Protein AF-A0AA42L3H1-F1 (afdb_monomer_lite)

Structure (mmCIF, N/CA/C/O backbone):
data_AF-A0AA42L3H1-F1
#
_entry.id   AF-A0AA42L3H1-F1
#
loop_
_atom_site.group_PDB
_atom_site.id
_atom_site.type_symbol
_atom_site.label_atom_id
_atom_site.label_alt_id
_atom_site.label_comp_id
_atom_site.label_asym_id
_atom_site.label_entity_id
_atom_site.label_seq_id
_atom_site.pdbx_PDB_ins_code
_atom_site.Cartn_x
_atom_site.Cartn_y
_atom_site.Cartn_z
_atom_site.occupancy
_atom_site.B_iso_or_equiv
_atom_site.auth_seq_id
_atom_site.auth_comp_id
_atom_site.auth_asym_id
_atom_site.auth_atom_id
_atom_site.pdbx_PDB_model_num
ATOM 1 N N . MET A 1 1 ? 10.036 17.882 -21.031 1.00 54.06 1 MET A N 1
ATOM 2 C CA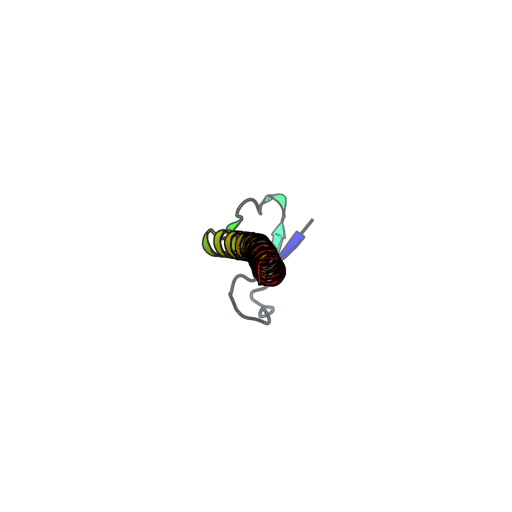 . MET A 1 1 ? 10.582 17.281 -19.788 1.00 54.06 1 MET A CA 1
ATOM 3 C C . MET A 1 1 ? 11.018 15.865 -20.127 1.00 54.06 1 MET A C 1
ATOM 5 O O . MET A 1 1 ? 10.333 15.245 -20.929 1.00 54.06 1 MET A O 1
ATOM 9 N N . LYS A 1 2 ? 12.157 15.387 -19.613 1.00 57.66 2 LYS A N 1
ATOM 10 C CA . LYS A 1 2 ? 12.681 14.034 -19.875 1.00 57.66 2 LYS A CA 1
ATOM 11 C C . LYS A 1 2 ? 12.799 13.289 -18.550 1.00 57.66 2 LYS A C 1
ATOM 13 O O . LYS A 1 2 ? 13.206 13.904 -17.565 1.00 57.66 2 LYS A O 1
ATOM 18 N N . VAL A 1 3 ? 12.426 12.016 -18.528 1.00 64.88 3 VAL A N 1
ATOM 19 C CA . VAL A 1 3 ? 12.595 11.123 -17.371 1.00 64.88 3 VAL A CA 1
ATOM 20 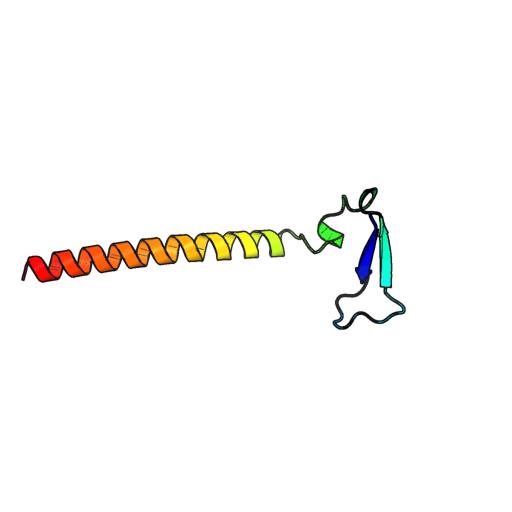C C . VAL A 1 3 ? 13.591 10.040 -17.727 1.00 64.88 3 VAL A C 1
ATOM 22 O O . VAL A 1 3 ? 13.649 9.577 -18.865 1.00 64.88 3 VAL A O 1
ATOM 25 N N . LEU A 1 4 ? 14.385 9.675 -16.733 1.00 66.44 4 LEU A N 1
ATOM 26 C CA . LEU A 1 4 ? 15.348 8.596 -16.819 1.00 66.44 4 LEU A CA 1
ATOM 27 C C . LEU A 1 4 ? 14.600 7.312 -16.449 1.00 66.44 4 LEU A C 1
ATOM 29 O O . LEU A 1 4 ? 14.103 7.187 -15.330 1.00 66.44 4 LEU A O 1
ATOM 33 N N . ALA A 1 5 ? 14.429 6.425 -17.425 1.00 69.31 5 ALA A N 1
ATOM 34 C CA . ALA A 1 5 ? 13.741 5.151 -17.267 1.00 69.31 5 ALA A CA 1
ATOM 35 C C . ALA A 1 5 ? 14.746 4.008 -17.424 1.00 69.31 5 ALA A C 1
ATOM 37 O O . ALA A 1 5 ? 15.705 4.117 -18.191 1.00 69.31 5 ALA A O 1
ATOM 38 N N . CYS A 1 6 ? 14.522 2.919 -16.694 1.00 75.19 6 CYS A N 1
ATOM 39 C CA . CYS A 1 6 ? 15.342 1.718 -16.790 1.00 75.19 6 CYS A CA 1
ATOM 40 C C . CYS A 1 6 ? 14.634 0.691 -17.675 1.00 75.19 6 CYS A C 1
ATOM 42 O O . CYS A 1 6 ? 13.444 0.439 -17.489 1.00 75.19 6 CYS A O 1
ATOM 44 N N . THR A 1 7 ? 15.348 0.080 -18.619 1.00 74.00 7 THR A N 1
ATOM 45 C CA . THR A 1 7 ? 14.798 -0.995 -19.469 1.00 74.00 7 THR A CA 1
ATOM 46 C C . THR A 1 7 ? 14.799 -2.365 -18.788 1.00 74.00 7 THR A C 1
ATOM 48 O O . THR A 1 7 ? 14.274 -3.328 -19.345 1.00 74.00 7 THR A O 1
ATOM 51 N N . VAL A 1 8 ? 15.398 -2.465 -17.599 1.00 68.56 8 VAL A N 1
ATOM 52 C CA . VAL A 1 8 ? 15.519 -3.692 -16.806 1.00 68.56 8 VAL A CA 1
ATOM 53 C C . VAL A 1 8 ? 14.977 -3.468 -15.396 1.00 68.56 8 VAL A C 1
ATOM 55 O O . VAL A 1 8 ? 15.198 -2.423 -14.790 1.00 68.56 8 VAL A O 1
ATOM 58 N N . GLU A 1 9 ? 14.278 -4.462 -14.852 1.00 65.88 9 GLU A N 1
ATOM 59 C CA . GLU A 1 9 ? 13.691 -4.416 -13.504 1.00 65.88 9 GLU A CA 1
ATOM 60 C C . GLU A 1 9 ? 14.732 -4.728 -12.410 1.00 65.88 9 GLU A C 1
ATOM 62 O O . GLU A 1 9 ? 14.518 -5.562 -11.530 1.00 65.88 9 GLU A O 1
ATOM 67 N N . THR A 1 10 ? 15.903 -4.093 -1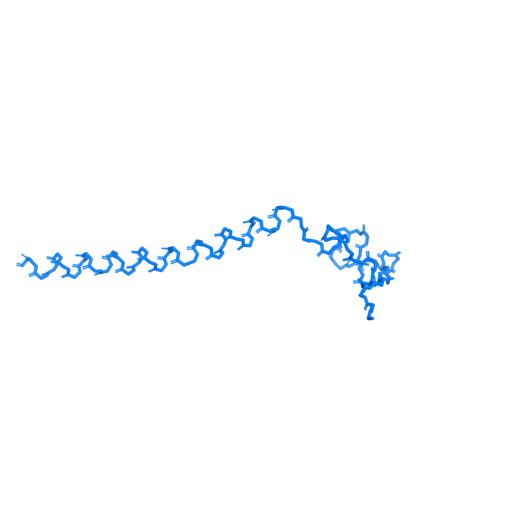2.470 1.00 65.94 10 THR A N 1
ATOM 68 C CA . THR A 1 10 ? 16.973 -4.252 -11.477 1.00 65.94 10 THR A CA 1
ATOM 69 C C . THR A 1 10 ? 17.224 -2.944 -10.732 1.00 65.94 10 THR A C 1
ATOM 71 O O . THR A 1 10 ? 17.314 -1.869 -11.321 1.00 65.94 10 THR A O 1
ATOM 74 N N . ILE A 1 11 ? 17.322 -3.033 -9.400 1.00 67.06 11 ILE A N 1
ATOM 75 C CA . ILE A 1 11 ? 17.604 -1.896 -8.514 1.00 67.06 11 ILE A CA 1
ATOM 76 C C . ILE A 1 11 ? 18.954 -2.149 -7.824 1.00 67.06 11 ILE A C 1
ATOM 78 O O . ILE A 1 11 ? 19.073 -3.154 -7.119 1.00 67.06 11 ILE A O 1
ATOM 82 N N . PRO A 1 12 ? 19.956 -1.257 -7.949 1.00 73.12 12 PRO A N 1
ATOM 83 C CA . PRO A 1 12 ? 19.974 -0.034 -8.762 1.00 73.12 12 PRO A CA 1
ATOM 84 C C . PRO A 1 12 ? 20.067 -0.323 -10.273 1.00 73.12 12 PRO A C 1
ATOM 86 O O . PRO A 1 12 ? 20.655 -1.326 -10.675 1.00 73.12 12 PRO A O 1
ATOM 89 N N . CYS A 1 13 ? 19.503 0.572 -11.096 1.00 74.94 13 CYS A N 1
ATOM 90 C CA . CYS A 1 13 ? 19.552 0.458 -12.556 1.00 74.94 13 CYS A CA 1
ATOM 91 C C . CYS A 1 13 ? 21.015 0.544 -13.039 1.00 74.94 13 CYS A C 1
ATOM 93 O O . CYS A 1 13 ? 21.706 1.497 -12.674 1.00 74.94 13 CYS A O 1
ATOM 95 N N . PRO A 1 14 ? 21.518 -0.425 -13.824 1.00 76.94 14 PRO A N 1
ATOM 96 C CA . PRO A 1 14 ? 22.855 -0.351 -14.401 1.00 76.94 14 PRO A CA 1
ATOM 97 C C . PRO A 1 14 ? 22.948 0.806 -15.410 1.00 76.94 14 PRO A C 1
ATOM 99 O O . PRO A 1 14 ? 22.024 0.970 -16.208 1.00 76.94 14 PRO A O 1
ATOM 102 N N . PRO A 1 15 ? 24.068 1.552 -15.457 1.00 74.62 15 PRO A N 1
ATOM 103 C CA . PRO A 1 15 ? 24.204 2.760 -16.283 1.00 74.62 15 PRO A CA 1
ATOM 104 C C . PRO A 1 15 ? 24.065 2.494 -17.790 1.00 74.62 15 PRO A C 1
ATOM 106 O O . PRO A 1 15 ? 23.715 3.381 -18.559 1.00 74.62 15 PRO A O 1
ATOM 109 N N . GLU A 1 16 ? 24.321 1.261 -18.225 1.00 76.44 16 GLU A N 1
ATOM 110 C CA . GLU A 1 16 ? 24.152 0.806 -19.611 1.00 76.44 16 GLU A CA 1
ATOM 111 C C . GLU A 1 16 ? 22.688 0.623 -20.040 1.00 76.44 16 GLU A C 1
ATOM 113 O O . GLU A 1 16 ? 22.403 0.586 -21.234 1.00 76.44 16 GLU A O 1
ATOM 118 N N . ASN A 1 17 ? 21.763 0.550 -19.079 1.00 71.50 17 ASN A N 1
ATOM 119 C CA . ASN A 1 17 ? 20.331 0.341 -19.307 1.00 71.50 17 ASN A CA 1
ATOM 120 C C . ASN A 1 17 ? 19.488 1.585 -18.963 1.00 71.50 17 ASN A C 1
ATOM 122 O O . ASN A 1 17 ? 18.258 1.511 -18.894 1.00 71.50 17 ASN A O 1
ATOM 126 N N . GLU A 1 18 ? 20.145 2.728 -18.748 1.00 75.25 18 GLU A N 1
ATOM 127 C CA . GLU A 1 18 ? 19.508 4.020 -18.512 1.00 75.25 18 GLU A CA 1
ATOM 128 C C . GLU A 1 18 ? 19.121 4.677 -19.842 1.00 75.25 18 GLU A C 1
ATOM 130 O O . GLU A 1 18 ? 19.974 5.068 -20.643 1.00 75.25 18 GLU A O 1
ATOM 135 N N . VAL A 1 19 ? 17.818 4.836 -20.084 1.00 76.19 19 VAL A N 1
ATOM 136 C CA . VAL A 1 19 ? 17.301 5.474 -21.300 1.00 76.19 19 VAL A CA 1
ATOM 137 C C . VAL A 1 19 ? 16.529 6.738 -20.938 1.00 76.19 19 VAL A C 1
ATOM 139 O O . VAL A 1 19 ? 15.629 6.742 -20.098 1.00 76.19 19 VAL A O 1
ATOM 142 N N . TRP A 1 20 ? 16.870 7.840 -21.605 1.00 70.69 20 TRP A N 1
ATOM 143 C CA . TRP A 1 20 ? 16.169 9.113 -21.465 1.00 70.69 20 TRP A CA 1
ATOM 144 C C . TRP A 1 20 ? 14.928 9.132 -22.355 1.00 70.69 20 TRP A C 1
ATOM 146 O O . TRP A 1 20 ? 15.037 9.302 -23.570 1.00 70.69 20 TRP A O 1
ATOM 156 N N . ILE A 1 21 ? 13.751 8.995 -21.747 1.00 65.94 21 ILE A N 1
ATOM 157 C CA . ILE A 1 21 ? 12.470 8.978 -22.458 1.00 65.94 21 ILE A CA 1
ATOM 158 C C . ILE A 1 21 ? 11.845 10.378 -22.422 1.00 65.94 21 ILE A C 1
ATOM 160 O O . ILE A 1 21 ? 11.829 11.061 -21.391 1.00 65.94 21 ILE A O 1
ATOM 164 N N . ASP A 1 22 ? 11.344 10.830 -23.573 1.00 64.81 22 ASP A N 1
ATOM 165 C CA . ASP A 1 22 ? 10.596 12.080 -23.677 1.00 64.81 22 ASP A CA 1
ATOM 166 C C . ASP A 1 22 ? 9.165 11.863 -23.161 1.00 64.81 22 ASP A C 1
ATOM 168 O O . ASP A 1 22 ? 8.483 10.922 -23.574 1.00 64.81 22 ASP A O 1
ATOM 172 N N . PHE A 1 23 ? 8.682 12.719 -22.255 1.00 57.59 23 PHE A N 1
ATOM 173 C CA . PHE A 1 23 ? 7.334 12.572 -21.681 1.00 57.59 23 PHE A CA 1
ATOM 174 C C . PHE A 1 23 ? 6.225 12.610 -22.745 1.00 57.59 23 PHE A C 1
ATOM 176 O O . PHE A 1 23 ? 5.153 12.057 -22.525 1.00 57.59 23 PHE A O 1
ATOM 183 N N . SER A 1 24 ? 6.481 13.223 -23.905 1.00 58.91 24 SER A N 1
ATOM 184 C CA . SER A 1 24 ? 5.545 13.228 -25.039 1.00 58.91 24 SER A CA 1
ATOM 185 C C . SER A 1 24 ? 5.330 11.839 -25.659 1.00 58.91 24 SER A C 1
ATOM 187 O O . SER A 1 24 ? 4.260 11.567 -26.196 1.00 58.91 24 SER A O 1
ATOM 189 N N . THR A 1 25 ? 6.314 10.944 -25.533 1.00 56.03 25 THR A N 1
ATOM 190 C CA . THR A 1 25 ? 6.228 9.528 -25.932 1.00 56.03 25 THR A CA 1
ATOM 191 C C . THR A 1 25 ? 5.784 8.601 -24.795 1.00 56.03 25 THR A C 1
ATOM 193 O O . THR A 1 25 ? 5.424 7.456 -25.051 1.00 56.03 25 THR A O 1
ATOM 196 N N . ALA A 1 26 ? 5.729 9.091 -23.551 1.00 54.84 26 ALA A N 1
ATOM 197 C CA . ALA A 1 26 ? 5.324 8.341 -22.356 1.00 54.84 26 ALA A CA 1
ATOM 198 C C . ALA A 1 26 ? 3.791 8.200 -22.213 1.00 54.84 26 ALA A C 1
ATOM 200 O O . ALA A 1 26 ? 3.240 8.282 -21.117 1.00 54.84 26 ALA A O 1
ATOM 201 N N . ILE A 1 27 ? 3.097 7.999 -23.337 1.00 54.34 27 ILE A N 1
ATOM 202 C CA . ILE A 1 27 ? 1.692 7.554 -23.369 1.00 54.34 27 ILE A CA 1
ATOM 203 C C . ILE A 1 27 ? 1.615 6.055 -23.026 1.00 54.34 27 ILE A C 1
ATOM 205 O O . ILE A 1 27 ? 0.550 5.536 -22.695 1.00 54.34 27 ILE A O 1
ATOM 209 N N . ASP A 1 28 ? 2.752 5.357 -23.050 1.00 57.88 28 ASP A N 1
ATOM 210 C CA . ASP A 1 28 ? 2.849 3.983 -22.585 1.00 57.88 28 ASP A CA 1
ATOM 211 C C . ASP A 1 28 ? 2.968 3.940 -21.053 1.00 57.88 28 ASP A C 1
ATOM 213 O O . ASP A 1 28 ? 4.053 3.922 -20.470 1.00 57.88 28 ASP A O 1
ATOM 217 N N . PHE A 1 29 ? 1.813 3.971 -20.387 1.00 59.94 29 PHE A N 1
ATOM 218 C CA . PHE A 1 29 ? 1.682 3.846 -18.933 1.00 59.94 29 PHE A CA 1
ATOM 219 C C . PHE A 1 29 ? 2.385 2.591 -18.385 1.00 59.94 29 PHE A C 1
ATOM 221 O O . PHE A 1 29 ? 2.866 2.612 -17.250 1.00 59.94 29 PHE A O 1
ATOM 228 N N . ALA A 1 30 ? 2.536 1.541 -19.200 1.00 61.34 30 ALA A N 1
ATOM 229 C CA . ALA A 1 30 ? 3.264 0.340 -18.813 1.00 61.34 30 ALA A CA 1
ATOM 230 C C . ALA A 1 30 ? 4.772 0.602 -18.644 1.00 61.34 30 ALA A C 1
ATOM 232 O O . ALA A 1 30 ? 5.367 0.100 -17.693 1.00 61.34 30 ALA A O 1
ATOM 233 N N . ALA A 1 31 ? 5.378 1.456 -19.479 1.00 58.12 31 ALA A N 1
ATOM 234 C CA . ALA A 1 31 ? 6.788 1.849 -19.351 1.00 58.12 31 ALA A CA 1
ATOM 235 C C . ALA A 1 31 ? 7.063 2.707 -18.100 1.00 58.12 31 ALA A C 1
ATOM 237 O O . ALA A 1 31 ? 8.197 2.799 -17.635 1.00 58.12 31 ALA A O 1
ATOM 238 N N . LEU A 1 32 ? 6.020 3.322 -17.536 1.00 63.22 32 LEU A N 1
ATOM 239 C CA . LEU A 1 32 ? 6.063 4.072 -16.278 1.00 63.22 32 LEU A CA 1
ATOM 240 C C . LEU A 1 32 ? 5.771 3.189 -15.048 1.00 63.22 32 LEU A C 1
ATOM 242 O O . LEU A 1 32 ? 5.672 3.706 -13.936 1.00 63.2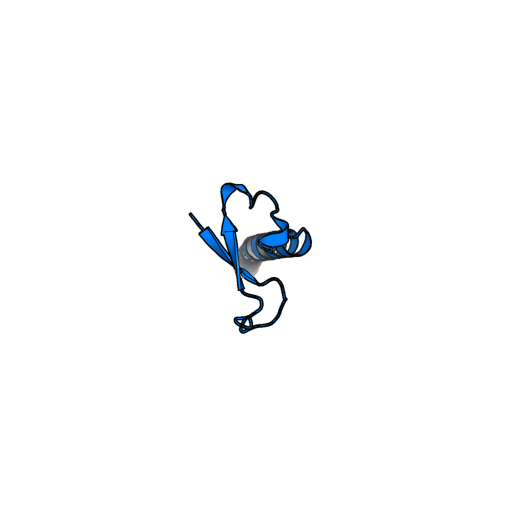2 32 LEU A O 1
ATOM 246 N N . GLY A 1 33 ? 5.598 1.873 -15.230 1.00 64.31 33 GLY A N 1
ATOM 247 C CA . GLY A 1 33 ? 5.238 0.940 -14.156 1.00 64.31 33 GLY A CA 1
ATOM 248 C C . GLY A 1 33 ? 3.768 1.019 -13.719 1.00 64.31 33 GLY A C 1
ATOM 249 O O . GLY A 1 33 ? 3.374 0.398 -12.728 1.00 64.31 33 GLY A O 1
ATOM 250 N N . ILE A 1 34 ? 2.929 1.762 -14.447 1.00 69.50 34 ILE A N 1
ATOM 251 C CA . ILE A 1 34 ? 1.475 1.794 -14.255 1.00 69.50 34 ILE A CA 1
ATOM 252 C C . ILE A 1 34 ? 0.895 0.636 -15.071 1.00 69.50 34 ILE A C 1
ATOM 254 O O . ILE A 1 34 ? 0.447 0.783 -16.207 1.00 69.50 34 ILE A O 1
ATOM 258 N N . THR A 1 35 ? 0.955 -0.555 -14.486 1.00 76.75 35 THR A N 1
ATOM 259 C CA . THR A 1 35 ? 0.327 -1.765 -15.009 1.00 76.75 35 THR A CA 1
ATOM 260 C C . THR A 1 35 ? -1.038 -1.966 -14.346 1.00 76.75 35 THR A C 1
ATOM 262 O O . THR A 1 35 ? -1.381 -1.333 -13.339 1.00 76.75 35 THR A O 1
ATOM 265 N N . ALA A 1 36 ? -1.861 -2.859 -14.904 1.00 73.81 36 ALA A N 1
ATOM 266 C CA . ALA A 1 36 ? -3.146 -3.209 -14.293 1.00 73.81 36 ALA A CA 1
ATOM 267 C C . ALA A 1 36 ? -2.965 -3.756 -12.861 1.00 73.81 36 ALA A C 1
ATOM 269 O O . ALA A 1 36 ? -3.779 -3.485 -11.975 1.00 73.81 36 ALA A O 1
ATOM 270 N N . GLU A 1 37 ? -1.866 -4.467 -12.614 1.00 78.19 37 GLU A N 1
ATOM 271 C CA . GLU A 1 37 ? -1.518 -5.018 -11.304 1.00 78.19 37 GLU A CA 1
ATOM 272 C C . GLU A 1 37 ? -1.170 -3.914 -10.299 1.00 78.19 37 GLU A C 1
ATOM 274 O O . GLU A 1 37 ? -1.718 -3.894 -9.197 1.00 78.19 37 GLU A O 1
ATOM 279 N N . THR A 1 38 ? -0.348 -2.928 -10.676 1.00 78.94 38 THR A N 1
ATOM 280 C CA . THR A 1 38 ? -0.001 -1.829 -9.757 1.00 78.94 38 THR A CA 1
ATOM 281 C C . THR A 1 38 ? -1.192 -0.913 -9.480 1.00 78.94 38 THR A C 1
ATOM 283 O O . THR A 1 38 ? -1.374 -0.445 -8.353 1.00 78.94 38 THR A O 1
ATOM 286 N N . THR A 1 39 ? -2.071 -0.727 -10.467 1.00 78.69 39 THR A N 1
ATOM 287 C CA . THR A 1 39 ? -3.294 0.076 -10.317 1.00 78.69 39 THR A CA 1
ATOM 288 C C . THR A 1 39 ? -4.307 -0.598 -9.391 1.00 78.69 39 THR A C 1
ATOM 290 O O . THR A 1 39 ? -4.878 0.045 -8.507 1.00 78.69 39 THR A O 1
ATOM 293 N N . THR A 1 40 ? -4.522 -1.906 -9.552 1.00 81.88 40 THR A N 1
ATOM 294 C CA . THR A 1 40 ? -5.427 -2.668 -8.675 1.00 81.88 40 THR A CA 1
ATOM 295 C C . THR A 1 40 ? -4.873 -2.782 -7.260 1.00 81.88 40 THR A C 1
ATOM 297 O O . THR A 1 40 ? -5.630 -2.643 -6.297 1.00 81.88 40 THR A O 1
ATOM 300 N N . TYR A 1 41 ? -3.558 -2.938 -7.105 1.00 80.88 41 TYR A N 1
ATOM 301 C CA . TYR A 1 41 ? -2.911 -2.906 -5.796 1.00 80.88 41 TYR A CA 1
ATOM 302 C C . TYR A 1 41 ? -3.105 -1.554 -5.091 1.00 80.88 41 TYR A C 1
ATOM 304 O O . TYR A 1 41 ? -3.551 -1.508 -3.946 1.00 80.88 41 TYR A O 1
ATOM 312 N N . ALA A 1 42 ? -2.870 -0.437 -5.784 1.00 83.31 42 ALA A N 1
ATOM 313 C CA . ALA A 1 42 ? -3.078 0.896 -5.217 1.00 83.31 42 ALA A CA 1
ATOM 314 C C . ALA A 1 42 ? -4.547 1.142 -4.816 1.00 83.31 42 ALA A C 1
ATOM 316 O O . ALA A 1 42 ? -4.823 1.664 -3.732 1.00 83.31 42 ALA A O 1
ATOM 317 N N . LEU A 1 43 ? -5.497 0.721 -5.659 1.00 85.19 43 LEU A N 1
ATOM 318 C CA . LEU A 1 43 ? -6.929 0.859 -5.389 1.00 85.19 43 LEU A CA 1
ATOM 319 C C . LEU A 1 43 ? -7.373 0.015 -4.186 1.00 85.19 43 LEU A C 1
ATOM 321 O O . LEU A 1 43 ? -8.100 0.505 -3.320 1.00 85.19 43 LEU A O 1
ATOM 325 N N . THR A 1 44 ? -6.935 -1.245 -4.120 1.00 86.62 44 THR A N 1
ATOM 326 C CA . THR A 1 44 ? -7.283 -2.157 -3.020 1.00 86.62 44 THR A CA 1
ATOM 327 C C . THR A 1 44 ? -6.701 -1.684 -1.698 1.00 86.62 44 THR A C 1
ATOM 329 O O . THR A 1 44 ? -7.415 -1.693 -0.697 1.00 86.62 44 THR A O 1
ATOM 332 N N . PHE A 1 45 ? -5.462 -1.188 -1.685 1.00 88.31 45 PHE A N 1
ATOM 333 C CA . PHE A 1 45 ? -4.843 -0.644 -0.478 1.00 88.31 45 PHE A CA 1
ATOM 334 C C . PHE A 1 45 ? -5.565 0.619 0.018 1.00 88.31 45 PHE A C 1
ATOM 336 O O . PHE A 1 45 ? -5.856 0.747 1.210 1.00 88.31 45 PHE A O 1
ATOM 343 N N . GLY A 1 46 ? -5.930 1.523 -0.899 1.00 86.25 46 GLY A N 1
ATOM 344 C CA . GLY A 1 46 ? -6.712 2.718 -0.574 1.00 86.25 46 GLY A CA 1
ATOM 345 C C . GLY A 1 46 ? -8.101 2.384 -0.021 1.00 86.25 46 GLY A C 1
ATOM 346 O O . GLY A 1 46 ? -8.498 2.901 1.025 1.00 86.25 46 GLY A O 1
ATOM 347 N N . PHE A 1 47 ? -8.825 1.474 -0.678 1.00 91.19 47 PHE A N 1
ATOM 348 C CA . PHE A 1 47 ? -10.149 1.038 -0.227 1.00 91.19 47 PHE A CA 1
ATOM 349 C C . PHE A 1 47 ? -10.087 0.300 1.116 1.00 91.19 47 PHE A C 1
ATOM 351 O O . PHE A 1 47 ? -10.901 0.566 2.000 1.00 91.19 47 PHE A O 1
ATOM 358 N N . ALA A 1 48 ? -9.099 -0.580 1.301 1.00 90.62 48 ALA A N 1
ATOM 359 C CA . ALA A 1 48 ? -8.912 -1.334 2.536 1.00 90.62 48 ALA A CA 1
ATOM 360 C C . ALA A 1 48 ? -8.668 -0.417 3.739 1.00 90.62 48 ALA A C 1
ATOM 362 O O . ALA A 1 48 ? -9.225 -0.661 4.809 1.00 90.62 48 ALA A O 1
ATOM 363 N N . ALA A 1 49 ? -7.899 0.662 3.569 1.00 90.81 49 ALA A N 1
ATOM 364 C CA . ALA A 1 49 ? -7.667 1.631 4.636 1.00 90.81 49 ALA A CA 1
ATOM 365 C C . ALA A 1 49 ? -8.969 2.331 5.061 1.00 90.81 49 ALA A C 1
ATOM 367 O O . ALA A 1 49 ? -9.316 2.338 6.243 1.00 90.81 49 ALA A O 1
ATOM 368 N N . VAL A 1 50 ? -9.728 2.871 4.101 1.00 92.94 50 VAL A N 1
ATOM 369 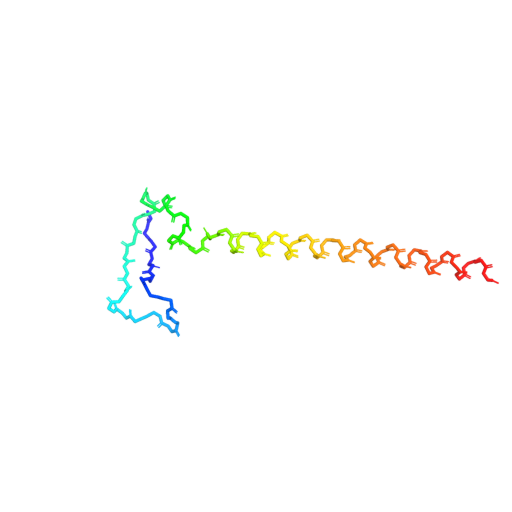C CA . VAL A 1 50 ? -10.994 3.574 4.380 1.00 92.94 50 VAL A CA 1
ATOM 370 C C . VAL A 1 50 ? -12.017 2.630 5.007 1.00 92.94 50 VAL A C 1
ATOM 372 O O . VAL A 1 50 ? -12.626 2.953 6.030 1.00 92.94 50 VAL A O 1
ATOM 375 N N . PHE A 1 51 ? -12.178 1.441 4.427 1.00 92.44 51 PHE A N 1
ATOM 376 C CA . PHE A 1 51 ? -13.096 0.434 4.942 1.00 92.44 51 PHE A CA 1
ATOM 377 C C . PHE A 1 51 ? -12.680 -0.055 6.337 1.00 92.44 51 PHE A C 1
ATOM 379 O O . PHE A 1 51 ? -13.528 -0.212 7.213 1.00 92.44 51 PHE A O 1
ATOM 386 N N . GLY A 1 52 ? -11.379 -0.216 6.591 1.00 93.56 52 GLY A N 1
ATOM 387 C CA . GLY A 1 52 ? -10.847 -0.583 7.902 1.00 93.56 52 GLY A CA 1
ATOM 388 C C . GLY A 1 52 ? -11.209 0.428 8.991 1.00 93.56 52 GLY A C 1
ATOM 389 O O . GLY A 1 52 ? -11.714 0.040 10.047 1.00 93.56 52 GLY A O 1
ATOM 390 N N . PHE A 1 53 ? -11.039 1.728 8.727 1.00 93.44 53 PHE A N 1
ATOM 391 C CA . PHE A 1 53 ? -11.443 2.776 9.673 1.00 93.44 53 PHE A CA 1
ATOM 392 C C . PHE A 1 53 ? -12.959 2.835 9.883 1.00 93.44 53 PHE A C 1
ATOM 394 O O . PHE A 1 53 ? -13.414 3.040 11.011 1.00 93.44 53 PHE A O 1
ATOM 401 N N . PHE A 1 54 ? -13.743 2.609 8.827 1.00 93.81 54 PHE A N 1
ATOM 402 C CA . PHE A 1 54 ? -15.198 2.516 8.928 1.00 93.81 54 PHE A CA 1
ATOM 403 C C . PHE A 1 54 ? -15.632 1.370 9.854 1.00 93.81 54 PHE A C 1
ATOM 405 O O . PHE A 1 54 ? -16.416 1.585 10.782 1.00 93.81 54 PHE A O 1
ATOM 412 N N . VAL A 1 55 ? -15.078 0.169 9.657 1.00 95.56 55 VAL A N 1
ATOM 413 C CA . VAL A 1 55 ? -15.379 -1.005 10.491 1.00 95.56 55 VAL A CA 1
ATOM 414 C C . VAL A 1 55 ? -14.934 -0.782 11.936 1.00 95.56 55 VAL A C 1
ATOM 416 O O . VAL A 1 55 ? -15.692 -1.080 12.856 1.00 95.56 55 VAL A O 1
ATOM 419 N N . LEU A 1 56 ? -13.754 -0.198 12.161 1.00 94.69 56 LEU A N 1
ATOM 420 C CA . LEU A 1 56 ? -13.289 0.168 13.503 1.00 94.69 56 LEU A CA 1
ATOM 421 C C . LEU A 1 56 ? -14.273 1.102 14.216 1.00 94.69 56 LEU A C 1
ATOM 423 O O . LEU A 1 56 ? -14.659 0.839 15.356 1.00 94.69 56 LEU A O 1
ATOM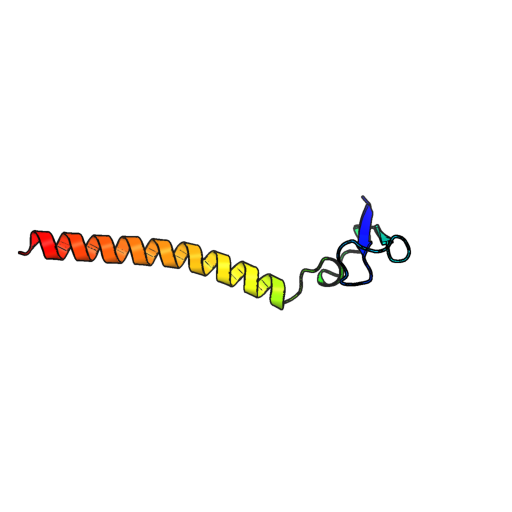 427 N N . GLY A 1 57 ? -14.726 2.164 13.544 1.00 92.12 57 GLY A N 1
ATOM 428 C CA . GLY A 1 57 ? -15.727 3.080 14.092 1.00 92.12 57 GLY A CA 1
ATOM 429 C C . GLY A 1 57 ? -17.054 2.383 14.406 1.00 92.12 57 GLY A C 1
ATOM 430 O O . GLY A 1 57 ? -17.631 2.597 15.474 1.00 92.12 57 GLY A O 1
ATOM 431 N N . TYR A 1 58 ? -17.503 1.501 13.512 1.00 93.12 58 TYR A N 1
ATOM 432 C CA . TYR A 1 58 ? -18.725 0.717 13.688 1.00 93.12 58 TYR A CA 1
ATOM 433 C C . TYR A 1 58 ? -18.648 -0.220 14.904 1.00 93.12 58 TYR A C 1
ATOM 435 O O . TYR A 1 58 ? -19.543 -0.214 15.753 1.00 93.12 58 TYR A O 1
ATOM 443 N N . VAL A 1 59 ? -17.547 -0.963 15.045 1.00 94.00 59 VAL A N 1
ATOM 444 C CA . VAL A 1 59 ? -17.311 -1.872 16.179 1.00 94.00 59 VAL A CA 1
ATOM 445 C C . VAL A 1 59 ? -17.253 -1.103 17.498 1.00 94.00 59 VAL A C 1
ATOM 447 O O . VAL A 1 59 ? -17.890 -1.507 18.470 1.00 94.00 59 VAL A O 1
ATOM 450 N N . LEU A 1 60 ? -16.561 0.041 17.540 1.00 93.62 60 LEU A N 1
ATOM 451 C CA . LEU A 1 60 ? -16.517 0.898 18.730 1.00 93.62 60 LEU A CA 1
ATOM 452 C C . LEU A 1 60 ? -17.902 1.453 19.098 1.00 93.62 60 LEU A C 1
ATOM 454 O O . LEU A 1 60 ? -18.225 1.574 20.282 1.00 93.62 60 LEU A O 1
ATOM 458 N N . GLY A 1 61 ? -18.731 1.773 18.101 1.00 91.62 61 GLY A N 1
ATOM 459 C CA . GLY A 1 61 ? -20.119 2.192 18.298 1.00 91.62 61 GLY A CA 1
ATOM 460 C C . GLY A 1 61 ? -20.975 1.095 18.931 1.00 91.62 61 GLY A C 1
ATOM 461 O O . GLY A 1 61 ? -21.642 1.341 19.939 1.00 91.62 61 GLY A O 1
ATOM 462 N N . ILE A 1 62 ? -20.900 -0.127 18.396 1.00 92.19 62 ILE A N 1
ATOM 463 C CA . ILE A 1 62 ? -21.592 -1.297 18.957 1.00 92.19 62 ILE A CA 1
ATOM 464 C C . ILE A 1 62 ? -21.113 -1.581 20.380 1.00 92.19 62 ILE A C 1
ATOM 466 O O . ILE A 1 62 ? -21.940 -1.760 21.272 1.00 92.19 62 ILE A O 1
ATOM 470 N N . ALA A 1 63 ? -19.799 -1.576 20.615 1.00 90.81 63 ALA A N 1
ATOM 471 C CA . ALA A 1 63 ? -19.223 -1.833 21.931 1.00 90.81 63 ALA A CA 1
ATOM 472 C C . ALA A 1 63 ? -19.749 -0.841 22.979 1.00 90.81 63 ALA A C 1
ATOM 474 O O . ALA A 1 63 ? -20.218 -1.246 24.041 1.00 90.81 63 ALA A O 1
ATOM 475 N N . LYS A 1 64 ? -19.769 0.460 22.659 1.00 91.69 64 LYS A N 1
ATOM 476 C CA . LYS A 1 64 ? -20.359 1.484 23.538 1.00 91.69 64 LYS A CA 1
ATOM 477 C C . LYS A 1 64 ? -21.859 1.275 23.754 1.00 91.69 64 LYS A C 1
ATOM 479 O O . LYS A 1 64 ? -22.347 1.508 24.857 1.00 91.69 64 LYS A O 1
ATOM 484 N N . GLY A 1 65 ? -22.590 0.852 22.723 1.00 88.38 65 GLY A N 1
ATOM 485 C CA . GLY A 1 65 ? -24.020 0.550 22.814 1.00 88.38 65 GLY A CA 1
ATOM 486 C C . GLY A 1 65 ? -24.328 -0.647 23.716 1.00 88.38 65 GLY A C 1
ATOM 487 O O . GLY A 1 65 ? -25.291 -0.599 24.477 1.00 88.38 65 GLY A O 1
ATOM 488 N N . LEU A 1 66 ? -23.491 -1.686 23.671 1.00 87.06 66 LEU A N 1
ATOM 489 C CA . LEU A 1 66 ? -23.579 -2.856 24.548 1.00 87.06 66 LEU A CA 1
ATOM 490 C C . LEU A 1 66 ? -23.244 -2.501 25.998 1.00 87.06 66 LEU A C 1
ATOM 492 O O . LEU A 1 66 ? -23.999 -2.867 26.890 1.00 87.06 66 LEU A O 1
ATOM 496 N N . ILE A 1 67 ? -22.177 -1.729 26.229 1.00 86.94 67 ILE A N 1
ATOM 497 C CA . ILE A 1 67 ? -21.788 -1.285 27.578 1.00 86.94 67 ILE A CA 1
ATOM 498 C C . ILE A 1 67 ? -22.886 -0.432 28.223 1.00 86.94 67 ILE A C 1
ATOM 500 O O . ILE A 1 67 ? -23.132 -0.567 29.410 1.00 86.94 67 ILE A O 1
ATOM 504 N N . LYS A 1 68 ? -23.572 0.427 27.460 1.00 75.12 68 LYS A N 1
ATOM 505 C CA . LYS A 1 68 ? -24.683 1.246 27.983 1.00 75.12 68 LYS A CA 1
ATOM 506 C C . LYS A 1 68 ? -25.977 0.466 28.249 1.00 75.12 68 LYS A C 1
ATOM 508 O O . LYS A 1 68 ? -26.902 1.036 28.819 1.00 75.12 68 LYS A O 1
ATOM 513 N N . LYS A 1 69 ? -26.083 -0.766 27.746 1.00 65.06 69 LYS A N 1
ATOM 514 C CA . LYS A 1 69 ? -27.249 -1.642 27.929 1.00 65.06 69 LYS A CA 1
ATOM 515 C C . LYS A 1 69 ? -27.064 -2.669 29.049 1.00 65.06 69 LYS A C 1
ATOM 517 O O . LYS A 1 69 ? -28.064 -3.274 29.430 1.00 65.06 69 LYS A O 1
ATOM 522 N N . LEU A 1 70 ? -25.831 -2.883 29.512 1.00 54.22 70 LEU A N 1
ATOM 523 C CA . LEU A 1 70 ? -25.526 -3.599 30.753 1.00 54.22 70 LEU A CA 1
ATOM 524 C C . LEU A 1 70 ? -25.752 -2.675 31.956 1.00 54.22 70 LEU A C 1
ATOM 526 O O . LEU A 1 70 ? -26.180 -3.205 33.001 1.00 54.22 70 LEU A O 1
#

Sequence (70 aa):
MKVLACTVETIPCPPENEVWIDFSTAIDFAALGITAETTTYALTFGFAAVFGFFVLGYVLGIAKGLIKKL

Radius of gyration: 22.47 Å; chains: 1; bounding box: 52×22×57 Å

Foldseek 3Di:
DWDWFFPDPDPPRDPVRTDIDDVVPVPPVVSVVNDPVVVVVVVCVVVCVVVVVVVVVVVVVVVVVVVVVD

Organism: NCBI:txid225991

Secondary structure (DSSP, 8-state):
-EEEEESS--SSPPGGGEEEEETTTTT-TTTTT--HHHHHHHHHHHHHHHHHHHHHHHHHHHHHHHHTT-

pLDDT: mean 76.42, std 12.94, range [54.06, 95.56]